Protein AF-A0A1A2L409-F1 (afdb_monomer_lite)

Secondary structure (DSSP, 8-state):
-------HHHHHHHTTSPPPHHHHHHHHHHHHHHHHTTT-HHHHHHHTTS-HHHHHHHHHHTT--TT----

Radius of gyration: 12.91 Å; chains: 1; bounding box: 27×23×34 Å

Foldseek 3Di:
DDPPDPDVVVLVVLLVDDDDPVLVVVVVLLVVLCVVVVLPLCSSCVVVVHDSVVSVVSCSNSSHDSPPPDD

Structure (mmCIF, N/CA/C/O backbone):
data_AF-A0A1A2L409-F1
#
_entry.id   AF-A0A1A2L409-F1
#
loop_
_atom_site.group_PDB
_atom_site.id
_atom_site.type_symbol
_atom_site.label_atom_id
_atom_site.label_alt_id
_atom_site.label_comp_id
_atom_site.label_asym_id
_atom_site.label_entity_id
_atom_site.label_seq_id
_atom_site.pdbx_PDB_ins_code
_atom_site.Cartn_x
_atom_site.Cartn_y
_atom_site.Cartn_z
_atom_site.occupancy
_atom_site.B_iso_or_equiv
_atom_site.auth_seq_id
_atom_site.auth_comp_id
_atom_site.auth_asym_id
_atom_site.auth_atom_id
_atom_site.pdbx_PDB_model_num
ATOM 1 N N . MET A 1 1 ? -11.930 -9.455 -21.745 1.00 39.41 1 MET A N 1
ATOM 2 C CA . MET A 1 1 ? -10.967 -10.464 -22.239 1.00 39.41 1 MET A CA 1
ATOM 3 C C . MET A 1 1 ? -9.751 -9.699 -22.747 1.00 39.41 1 MET A C 1
ATOM 5 O O . MET A 1 1 ? -9.961 -8.793 -23.528 1.00 39.41 1 MET A O 1
ATOM 9 N N . GLY A 1 2 ? -8.510 -9.889 -22.316 1.00 42.88 2 GLY A N 1
ATOM 10 C CA . GLY A 1 2 ? -7.941 -10.762 -21.300 1.00 42.88 2 GLY A CA 1
ATOM 11 C C . GLY A 1 2 ? -6.643 -10.115 -20.802 1.00 42.88 2 GLY A C 1
ATOM 12 O O . GLY A 1 2 ? -5.815 -9.682 -21.594 1.00 42.88 2 GLY A O 1
ATOM 13 N N . ALA A 1 3 ? -6.482 -10.021 -19.484 1.00 51.09 3 ALA A N 1
ATOM 14 C CA . ALA A 1 3 ? -5.236 -9.607 -18.840 1.00 51.09 3 ALA A CA 1
ATOM 15 C C . ALA A 1 3 ? -4.342 -10.840 -18.600 1.00 51.09 3 ALA A C 1
ATOM 17 O O . ALA A 1 3 ? -3.877 -11.057 -17.482 1.00 51.09 3 ALA A O 1
ATOM 18 N N . ALA A 1 4 ? -4.217 -11.704 -19.615 1.00 54.22 4 ALA A N 1
ATOM 19 C CA . ALA A 1 4 ? -3.655 -13.049 -19.472 1.00 54.22 4 ALA A CA 1
ATOM 20 C C . ALA A 1 4 ? -2.274 -13.244 -20.118 1.00 54.22 4 ALA A C 1
ATOM 22 O O . ALA A 1 4 ? -1.622 -14.222 -19.786 1.00 54.22 4 ALA A O 1
ATOM 23 N N . ASP A 1 5 ? -1.772 -12.304 -20.921 1.00 55.62 5 ASP A N 1
ATOM 24 C CA . ASP A 1 5 ? -0.468 -12.448 -21.587 1.00 55.62 5 ASP A CA 1
ATOM 25 C C . ASP A 1 5 ? 0.470 -11.293 -21.247 1.00 55.62 5 ASP A C 1
ATOM 27 O O . ASP A 1 5 ? 0.943 -10.564 -22.117 1.00 55.62 5 ASP A O 1
ATOM 31 N N . LEU A 1 6 ? 0.738 -11.092 -19.954 1.00 55.97 6 LEU A N 1
ATOM 32 C CA . LEU A 1 6 ? 1.910 -10.305 -19.585 1.00 55.97 6 LEU A CA 1
ATOM 33 C C . LEU A 1 6 ? 3.122 -11.250 -19.620 1.00 55.97 6 LEU A C 1
ATOM 35 O O . LEU A 1 6 ? 3.189 -12.141 -18.769 1.00 55.97 6 LEU A O 1
ATOM 39 N N . PRO A 1 7 ? 4.056 -11.104 -20.580 1.00 60.03 7 PRO A N 1
ATOM 40 C CA . PRO A 1 7 ? 5.166 -12.032 -20.728 1.00 60.03 7 PRO A CA 1
ATOM 41 C C . PRO A 1 7 ? 5.993 -12.068 -19.445 1.00 60.03 7 PRO A C 1
ATOM 43 O O . PRO A 1 7 ? 6.350 -11.028 -18.880 1.00 60.03 7 PRO A O 1
ATOM 46 N N . SER A 1 8 ? 6.291 -13.282 -18.987 1.00 60.69 8 SER A N 1
ATOM 47 C CA . SER A 1 8 ? 7.057 -13.591 -17.776 1.00 60.69 8 SER A CA 1
ATOM 48 C C . SER A 1 8 ? 8.365 -12.795 -17.684 1.00 60.69 8 SER A C 1
ATOM 50 O O . SER A 1 8 ? 8.796 -12.428 -16.592 1.00 60.69 8 SER A O 1
ATOM 52 N N . ASP A 1 9 ? 8.952 -12.441 -18.828 1.00 59.22 9 ASP A N 1
ATOM 53 C CA . ASP A 1 9 ? 10.147 -11.603 -18.947 1.00 59.22 9 ASP A CA 1
ATOM 54 C C . ASP A 1 9 ? 9.964 -10.169 -18.433 1.00 59.22 9 ASP A C 1
ATOM 56 O O . ASP A 1 9 ? 10.888 -9.593 -17.852 1.00 59.22 9 ASP A O 1
ATOM 60 N N . VAL A 1 10 ? 8.778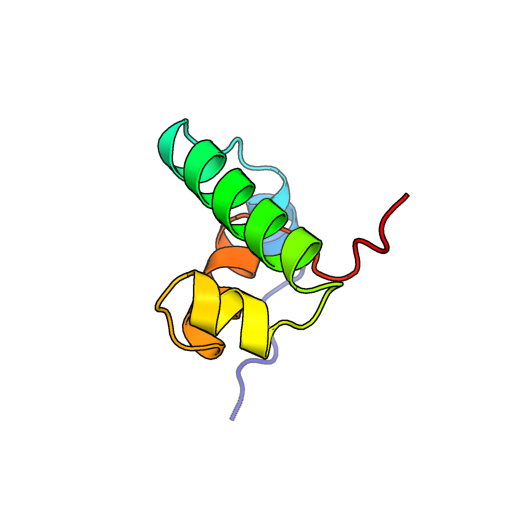 -9.579 -18.604 1.00 60.72 10 VAL A N 1
ATOM 61 C CA . VAL A 1 10 ? 8.462 -8.232 -18.097 1.00 60.72 10 VAL A CA 1
ATOM 62 C C . VAL A 1 10 ? 8.329 -8.266 -16.579 1.00 60.72 10 VAL A C 1
ATOM 64 O O . VAL A 1 10 ? 8.890 -7.407 -15.896 1.00 60.72 10 VAL A O 1
ATOM 67 N N . LEU A 1 11 ? 7.675 -9.299 -16.040 1.00 57.94 11 LEU A N 1
ATOM 68 C CA . LEU A 1 11 ? 7.579 -9.520 -14.594 1.00 57.94 11 LEU A CA 1
ATOM 69 C C . LEU A 1 11 ? 8.965 -9.784 -13.977 1.00 57.94 11 LEU A C 1
ATOM 71 O O . LEU A 1 11 ? 9.307 -9.188 -12.957 1.00 57.94 11 LEU A O 1
ATOM 75 N N . ALA A 1 12 ? 9.808 -10.585 -14.635 1.00 59.75 12 ALA A N 1
ATOM 76 C CA . ALA A 1 12 ? 11.172 -10.875 -14.191 1.00 59.75 12 ALA A CA 1
ATOM 77 C C . ALA A 1 12 ? 12.124 -9.666 -14.286 1.00 59.75 12 ALA A C 1
ATOM 79 O O . ALA A 1 12 ? 13.111 -9.590 -13.552 1.00 59.75 12 ALA A O 1
ATOM 80 N N . ARG A 1 13 ? 11.876 -8.714 -15.196 1.00 59.72 13 ARG A N 1
ATOM 81 C CA . ARG A 1 13 ? 12.624 -7.442 -15.263 1.00 59.72 13 ARG A CA 1
ATOM 82 C C . ARG A 1 13 ? 12.151 -6.451 -14.207 1.00 59.72 13 ARG A C 1
ATOM 84 O O . ARG A 1 13 ? 12.997 -5.805 -13.597 1.00 59.72 13 ARG A O 1
ATOM 91 N N . ALA A 1 14 ? 10.844 -6.371 -13.955 1.00 59.62 14 ALA A N 1
ATOM 92 C CA . ALA A 1 14 ? 10.294 -5.560 -12.871 1.00 59.62 14 ALA A CA 1
ATOM 93 C C . ALA A 1 14 ? 10.833 -6.018 -11.505 1.00 59.62 14 ALA A C 1
ATOM 95 O O . ALA A 1 14 ? 11.314 -5.191 -10.738 1.00 59.62 14 ALA A O 1
ATOM 96 N N . ALA A 1 15 ? 10.885 -7.332 -11.261 1.00 60.81 15 ALA A N 1
ATOM 97 C CA . ALA A 1 15 ? 11.460 -7.905 -10.041 1.00 60.81 15 ALA A CA 1
ATOM 98 C C . ALA A 1 15 ? 12.974 -7.645 -9.875 1.00 60.81 15 ALA A C 1
ATOM 100 O O . ALA A 1 15 ? 13.484 -7.664 -8.759 1.00 60.81 15 ALA A O 1
ATOM 101 N N . ARG A 1 16 ? 13.709 -7.399 -10.971 1.00 64.50 16 ARG A N 1
ATOM 102 C CA . ARG A 1 16 ? 15.160 -7.119 -10.958 1.00 64.50 16 ARG A CA 1
ATOM 103 C C . ARG A 1 16 ? 15.509 -5.631 -10.882 1.00 64.50 16 ARG A C 1
ATOM 105 O O . ARG A 1 16 ? 16.688 -5.292 -10.768 1.00 64.50 16 ARG A O 1
ATOM 112 N N . ARG A 1 17 ? 14.530 -4.729 -10.974 1.00 73.31 17 ARG A N 1
ATOM 113 C CA . ARG A 1 17 ? 14.775 -3.288 -10.858 1.00 73.31 17 ARG A CA 1
ATOM 114 C C . ARG A 1 17 ? 15.049 -2.936 -9.394 1.00 73.31 17 ARG A C 1
ATOM 116 O O . ARG A 1 17 ? 14.278 -3.291 -8.512 1.00 73.31 17 ARG A O 1
ATOM 123 N N . LYS A 1 18 ? 16.122 -2.179 -9.137 1.00 75.38 18 LYS A N 1
ATOM 124 C CA . LYS A 1 18 ? 16.339 -1.561 -7.821 1.00 75.38 18 LYS A CA 1
ATOM 125 C C . LYS A 1 18 ? 15.213 -0.566 -7.536 1.00 75.38 18 LYS A C 1
ATOM 127 O O . LYS A 1 18 ? 15.002 0.357 -8.322 1.00 75.38 18 LYS A O 1
ATOM 132 N N . LEU A 1 19 ? 14.533 -0.758 -6.409 1.00 79.94 19 LEU A N 1
ATOM 133 C CA . LEU A 1 19 ? 13.579 0.204 -5.867 1.00 79.94 19 LEU A CA 1
ATOM 134 C C . LEU A 1 19 ? 14.313 1.507 -5.520 1.00 79.94 19 LEU A C 1
ATOM 136 O O . LEU A 1 19 ? 15.403 1.486 -4.946 1.00 79.94 19 LEU A O 1
ATOM 140 N N . SER A 1 20 ? 13.709 2.638 -5.864 1.00 87.00 20 SER A N 1
ATOM 141 C CA . SER A 1 20 ? 14.083 3.951 -5.340 1.00 87.00 20 SER A CA 1
ATOM 142 C C . SER A 1 20 ? 13.833 4.024 -3.829 1.00 87.00 20 SER A C 1
ATOM 144 O O . SER A 1 20 ? 13.081 3.224 -3.277 1.00 87.00 20 SER A O 1
ATOM 146 N N . GLY A 1 21 ? 14.420 5.010 -3.142 1.00 89.25 21 GLY A N 1
ATOM 147 C CA . GLY A 1 21 ? 14.220 5.173 -1.694 1.00 89.25 21 GLY A CA 1
ATOM 148 C C . GLY A 1 21 ? 12.744 5.316 -1.291 1.00 89.25 21 GLY A C 1
ATOM 149 O O . GLY A 1 21 ? 12.328 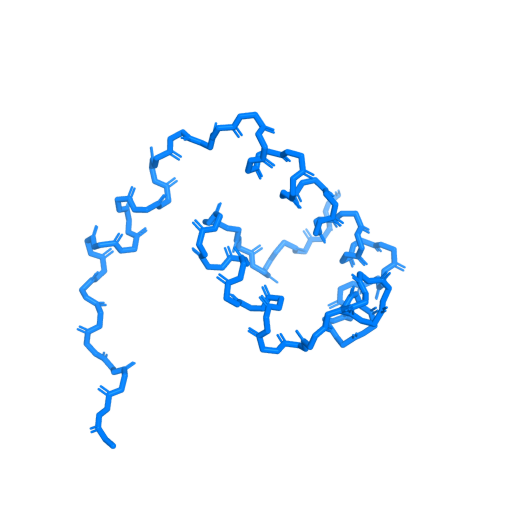4.770 -0.273 1.00 89.25 21 GLY A O 1
ATOM 150 N N . LEU A 1 22 ? 11.926 5.974 -2.122 1.00 91.38 22 LEU A N 1
ATOM 151 C CA . LEU A 1 22 ? 10.481 6.085 -1.894 1.00 91.38 22 LEU A CA 1
ATOM 152 C C . LEU A 1 22 ? 9.767 4.739 -2.060 1.00 91.38 22 LEU A C 1
ATOM 154 O O . LEU A 1 22 ? 8.950 4.369 -1.222 1.00 91.38 22 LEU A O 1
ATOM 158 N N . GLU A 1 23 ? 10.111 3.985 -3.104 1.00 90.75 23 GLU A N 1
ATOM 159 C CA . GLU A 1 23 ? 9.568 2.643 -3.337 1.00 90.75 23 GLU A CA 1
ATOM 160 C C . GLU A 1 23 ? 9.978 1.665 -2.220 1.00 90.75 23 GLU A C 1
ATOM 162 O O . GLU A 1 23 ? 9.189 0.810 -1.825 1.00 90.75 23 GLU A O 1
ATOM 167 N N . GLN A 1 24 ? 11.182 1.807 -1.656 1.00 90.31 24 GLN A N 1
ATOM 168 C CA . GLN A 1 24 ? 11.628 1.020 -0.503 1.00 90.31 24 GLN A CA 1
ATOM 169 C C . GLN A 1 24 ? 10.822 1.340 0.758 1.00 90.31 24 GLN A C 1
ATOM 171 O O . GLN A 1 24 ? 10.383 0.419 1.446 1.00 90.31 24 GLN A O 1
ATOM 176 N N . ALA A 1 25 ? 10.603 2.623 1.056 1.00 93.12 25 ALA A N 1
ATOM 177 C CA . ALA A 1 25 ? 9.781 3.034 2.192 1.00 93.12 25 ALA A CA 1
ATOM 178 C C . ALA A 1 25 ? 8.339 2.522 2.046 1.00 93.12 25 ALA A C 1
ATOM 180 O O . ALA A 1 25 ? 7.758 1.994 2.994 1.00 93.12 25 ALA A O 1
ATOM 181 N N . GLU A 1 26 ? 7.781 2.604 0.838 1.00 94.38 26 GLU A N 1
ATOM 182 C CA . GLU A 1 26 ? 6.460 2.060 0.536 1.00 94.38 26 GLU A CA 1
ATOM 183 C C . GLU A 1 26 ? 6.401 0.535 0.702 1.00 94.38 26 GLU A C 1
ATOM 185 O O . GLU A 1 26 ? 5.473 0.015 1.327 1.00 94.38 26 GLU A O 1
ATOM 190 N N . ALA A 1 27 ? 7.409 -0.186 0.207 1.00 92.81 27 ALA A N 1
ATOM 191 C CA . ALA A 1 27 ? 7.508 -1.631 0.371 1.00 92.81 27 ALA A CA 1
ATOM 192 C C . ALA A 1 27 ? 7.557 -2.041 1.850 1.00 92.81 27 ALA A C 1
ATOM 194 O O . ALA A 1 27 ? 6.863 -2.977 2.247 1.00 92.81 27 ALA A O 1
ATOM 195 N N . GLN A 1 28 ? 8.315 -1.313 2.676 1.00 93.56 28 GLN A N 1
ATOM 196 C CA . GLN A 1 28 ? 8.381 -1.555 4.118 1.00 93.56 28 GLN A CA 1
ATOM 197 C C . GLN A 1 28 ? 7.029 -1.328 4.802 1.00 93.56 28 GLN A C 1
ATOM 199 O O . GLN A 1 28 ? 6.616 -2.160 5.608 1.00 93.56 28 GLN A O 1
ATOM 204 N N . MET A 1 29 ? 6.305 -0.257 4.454 1.00 95.44 29 MET A N 1
ATOM 205 C CA . MET A 1 29 ? 4.959 -0.010 4.990 1.00 95.44 29 MET A CA 1
ATOM 206 C C . MET A 1 29 ? 3.990 -1.141 4.630 1.00 95.44 29 MET A C 1
ATOM 208 O O . MET A 1 29 ? 3.247 -1.617 5.487 1.00 95.44 29 MET A O 1
ATOM 212 N N . ILE A 1 30 ? 4.034 -1.617 3.382 1.00 93.75 30 ILE A N 1
ATOM 213 C CA . ILE A 1 30 ? 3.193 -2.726 2.917 1.00 93.75 30 ILE A CA 1
ATOM 214 C C . ILE A 1 30 ? 3.537 -4.032 3.639 1.00 93.75 30 ILE A C 1
ATOM 216 O O . ILE A 1 30 ? 2.632 -4.726 4.103 1.00 93.75 30 ILE A O 1
ATOM 220 N N . MET A 1 31 ? 4.824 -4.369 3.755 1.00 93.56 31 MET A N 1
ATOM 221 C CA . MET A 1 31 ? 5.266 -5.569 4.472 1.00 93.56 31 MET A CA 1
ATOM 222 C C . MET A 1 31 ? 4.866 -5.524 5.946 1.00 93.56 31 MET A C 1
ATOM 224 O O . MET A 1 31 ? 4.359 -6.514 6.469 1.00 93.56 31 MET A O 1
ATOM 228 N N . ARG A 1 32 ? 5.035 -4.370 6.599 1.00 94.12 32 ARG A N 1
ATOM 229 C CA . ARG A 1 32 ? 4.659 -4.181 8.000 1.00 94.12 32 ARG A CA 1
ATOM 230 C C . ARG A 1 32 ? 3.158 -4.359 8.210 1.00 94.12 32 ARG A C 1
ATOM 232 O O . ARG A 1 32 ? 2.770 -5.131 9.077 1.00 94.12 32 ARG A O 1
ATOM 239 N N . ALA A 1 33 ? 2.325 -3.732 7.380 1.00 95.00 33 ALA A N 1
ATOM 240 C CA . ALA A 1 33 ? 0.873 -3.883 7.469 1.00 95.00 33 ALA A CA 1
ATOM 241 C C . ALA A 1 33 ? 0.426 -5.336 7.233 1.00 95.00 33 ALA A C 1
ATOM 243 O O . ALA A 1 33 ? -0.474 -5.827 7.907 1.00 95.00 33 ALA A O 1
ATOM 244 N N . LEU A 1 34 ? 1.067 -6.051 6.301 1.00 92.19 34 LEU A N 1
ATOM 245 C CA . LEU A 1 34 ? 0.802 -7.474 6.077 1.00 92.19 34 LEU A CA 1
ATOM 246 C C . LEU A 1 34 ? 1.216 -8.337 7.271 1.00 92.19 34 LEU A C 1
ATOM 248 O O . LEU A 1 34 ? 0.497 -9.276 7.600 1.00 92.19 34 LEU A O 1
ATOM 252 N N . HIS A 1 35 ? 2.344 -8.026 7.909 1.00 92.19 35 HIS A N 1
ATOM 253 C CA . HIS A 1 35 ? 2.814 -8.730 9.098 1.00 92.19 35 HIS A CA 1
ATOM 254 C C . HIS A 1 35 ? 1.886 -8.496 10.299 1.00 92.19 35 HIS A C 1
ATOM 256 O O . HIS A 1 35 ? 1.427 -9.457 10.908 1.00 92.19 35 HIS A O 1
ATOM 262 N N . GLU A 1 36 ? 1.539 -7.238 10.586 1.00 92.12 36 GLU A N 1
ATOM 263 C CA . GLU A 1 36 ? 0.617 -6.860 11.669 1.00 92.12 36 GLU A CA 1
ATOM 264 C C . GLU A 1 36 ? -0.787 -7.454 11.462 1.00 92.12 36 GLU A C 1
ATOM 266 O O . GLU A 1 36 ? -1.447 -7.840 12.423 1.00 92.12 36 GLU A O 1
ATOM 271 N N . ALA A 1 37 ? -1.220 -7.605 10.207 1.00 92.62 37 ALA A N 1
ATOM 272 C CA . ALA A 1 37 ? -2.476 -8.258 9.847 1.00 92.62 37 ALA A CA 1
ATOM 273 C C . ALA A 1 37 ? -2.395 -9.800 9.800 1.00 92.62 37 ALA A C 1
ATOM 275 O O . ALA A 1 37 ? -3.338 -10.447 9.335 1.00 92.62 37 ALA A O 1
ATOM 276 N N . GLY A 1 38 ? -1.266 -10.416 10.175 1.00 89.75 38 GLY A N 1
ATOM 277 C CA . GLY A 1 38 ? -1.085 -11.873 10.120 1.00 89.75 38 GLY A CA 1
ATOM 278 C C . GLY A 1 38 ? -1.261 -12.461 8.712 1.00 89.75 38 GLY A C 1
ATOM 279 O O . GLY A 1 38 ? -1.770 -13.565 8.543 1.00 89.75 38 GLY A O 1
ATOM 280 N N . GLY A 1 39 ? -0.919 -11.695 7.675 1.00 85.56 39 GLY A N 1
ATOM 281 C CA . GLY A 1 39 ? -1.113 -12.059 6.271 1.00 85.56 39 GLY A CA 1
ATOM 282 C C . GLY A 1 39 ? -2.508 -11.753 5.710 1.00 85.56 39 GLY A C 1
ATOM 283 O O . GLY A 1 39 ? -2.732 -11.956 4.507 1.00 85.56 39 GLY A O 1
ATOM 284 N N . ASN A 1 40 ? -3.438 -11.223 6.515 1.00 91.50 40 ASN A N 1
ATOM 285 C CA . ASN A 1 40 ? -4.755 -10.804 6.045 1.00 91.50 40 ASN A CA 1
ATOM 286 C C . ASN A 1 40 ? -4.649 -9.551 5.162 1.00 91.50 40 ASN A C 1
ATOM 288 O O . ASN A 1 40 ? -4.515 -8.418 5.616 1.00 91.50 40 ASN A O 1
ATOM 292 N N . LYS A 1 41 ? -4.761 -9.770 3.852 1.00 89.06 41 LYS A N 1
ATOM 293 C CA . LYS A 1 41 ? -4.581 -8.737 2.823 1.00 89.06 41 LYS A CA 1
ATOM 294 C C . LYS A 1 41 ? -5.680 -7.675 2.832 1.00 89.06 41 LYS A C 1
ATOM 296 O O . LYS A 1 41 ? -5.442 -6.580 2.339 1.00 89.06 41 LYS A O 1
ATOM 301 N N . GLN A 1 42 ? -6.878 -8.006 3.318 1.00 95.06 42 GLN A N 1
ATOM 302 C CA . GLN A 1 42 ? -7.953 -7.022 3.453 1.00 95.06 42 GLN A CA 1
ATOM 303 C C . GLN A 1 42 ? -7.639 -6.090 4.621 1.00 95.06 42 GLN A C 1
ATOM 305 O O . GLN A 1 42 ? -7.535 -4.889 4.419 1.00 95.06 42 GLN A O 1
ATOM 310 N N . GLN A 1 43 ? -7.342 -6.662 5.788 1.00 95.81 43 GLN A N 1
ATOM 311 C CA . GLN A 1 43 ? -6.984 -5.890 6.975 1.00 95.81 43 GLN A CA 1
ATOM 312 C C . GLN A 1 43 ? -5.728 -5.036 6.757 1.00 95.81 43 GLN A C 1
ATOM 314 O O . GLN A 1 43 ? -5.731 -3.866 7.105 1.00 95.81 43 GLN A O 1
ATOM 319 N N . ALA A 1 44 ? -4.696 -5.561 6.090 1.00 95.69 44 ALA A N 1
ATOM 320 C CA . ALA A 1 44 ? -3.51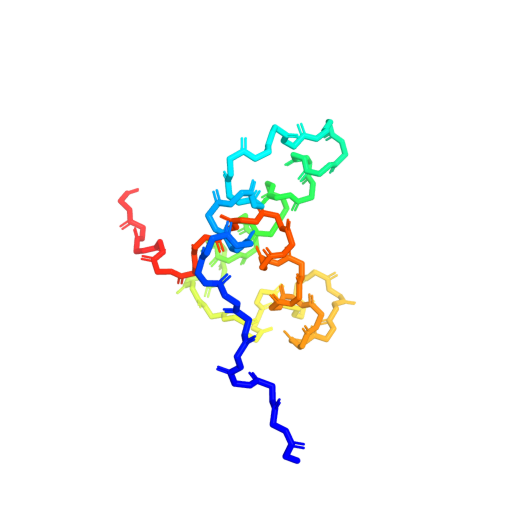7 -4.773 5.727 1.00 95.69 44 ALA A CA 1
ATOM 321 C C . ALA A 1 44 ? -3.854 -3.582 4.809 1.00 95.69 44 ALA A C 1
ATOM 323 O O . ALA A 1 44 ? -3.274 -2.509 4.948 1.00 95.69 44 ALA A O 1
ATOM 324 N N . ALA A 1 45 ? -4.782 -3.758 3.862 1.00 96.25 45 ALA A N 1
ATOM 325 C CA . ALA A 1 45 ? -5.229 -2.672 2.993 1.00 96.25 45 ALA A CA 1
ATOM 326 C C . ALA A 1 45 ? -6.005 -1.607 3.786 1.00 96.25 45 ALA A C 1
ATOM 328 O O . ALA A 1 45 ? -5.764 -0.415 3.592 1.00 96.25 45 ALA A O 1
ATOM 329 N N . ASP A 1 46 ? -6.856 -2.043 4.717 1.00 97.44 46 ASP A N 1
ATOM 330 C CA . ASP A 1 46 ? -7.617 -1.166 5.607 1.00 97.44 46 ASP A CA 1
ATOM 331 C C . ASP A 1 46 ? -6.679 -0.369 6.534 1.00 97.44 46 ASP A C 1
ATOM 333 O O . ASP A 1 46 ? -6.818 0.848 6.639 1.00 97.44 46 ASP A O 1
ATOM 337 N N . THR A 1 47 ? -5.652 -1.008 7.110 1.00 96.75 47 THR A N 1
ATOM 338 C CA . THR A 1 47 ? -4.603 -0.348 7.914 1.00 96.75 47 THR A CA 1
ATOM 339 C C . THR A 1 47 ? -3.839 0.713 7.121 1.00 96.75 47 THR A C 1
ATOM 341 O O . THR A 1 47 ? -3.492 1.762 7.656 1.0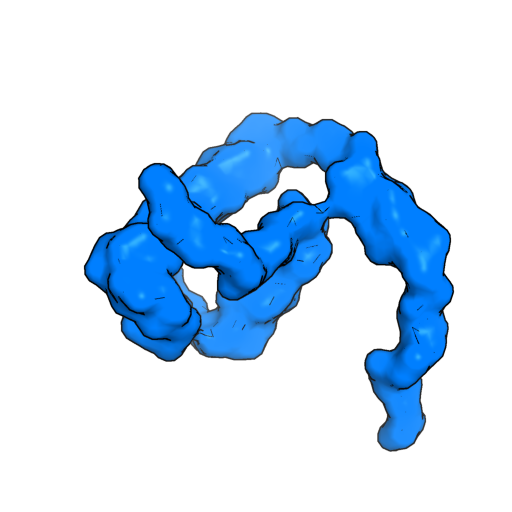0 96.75 47 THR A O 1
ATOM 344 N N . LEU A 1 48 ? -3.585 0.464 5.834 1.00 96.00 48 LEU A N 1
ATOM 345 C CA . LEU A 1 48 ? -2.910 1.409 4.941 1.00 96.00 48 LEU A CA 1
ATOM 346 C C . LEU A 1 48 ? -3.850 2.486 4.367 1.00 96.00 48 LEU A C 1
ATOM 348 O O . LEU A 1 48 ? -3.383 3.368 3.647 1.00 96.00 48 LEU A O 1
ATOM 352 N N . GLY A 1 49 ? -5.159 2.415 4.633 1.00 97.62 49 GLY A N 1
ATOM 353 C CA . GLY A 1 49 ? -6.148 3.356 4.102 1.00 97.62 49 GLY A CA 1
ATOM 354 C C . GLY A 1 49 ? -6.332 3.270 2.583 1.00 97.62 49 GLY A C 1
ATOM 355 O O . GLY A 1 49 ? -6.655 4.268 1.936 1.00 97.62 49 GLY A O 1
ATOM 356 N N . ILE A 1 50 ? -6.100 2.098 1.984 1.00 97.19 50 ILE A N 1
ATOM 357 C CA . ILE A 1 50 ? -6.194 1.889 0.534 1.00 97.19 50 ILE A CA 1
ATOM 358 C C . ILE A 1 50 ? -7.153 0.755 0.191 1.00 97.19 50 ILE A C 1
ATOM 360 O O . ILE A 1 50 ? -7.315 -0.212 0.925 1.00 97.19 50 ILE A O 1
ATOM 364 N N . ALA A 1 51 ? -7.733 0.810 -1.008 1.00 97.06 51 ALA A N 1
ATOM 365 C CA . ALA A 1 51 ? -8.480 -0.325 -1.531 1.00 97.06 51 ALA A CA 1
ATOM 366 C C . ALA A 1 51 ? -7.577 -1.564 -1.686 1.00 97.06 51 ALA A C 1
ATOM 368 O O . ALA A 1 51 ? -6.427 -1.468 -2.130 1.00 97.06 51 ALA A O 1
ATOM 369 N N . ARG A 1 52 ? -8.135 -2.757 -1.452 1.00 95.25 52 ARG A N 1
ATOM 370 C CA . ARG A 1 52 ? -7.438 -4.042 -1.644 1.00 95.25 52 ARG A CA 1
ATOM 371 C C . ARG A 1 52 ? -6.845 -4.205 -3.052 1.00 95.25 52 ARG A C 1
ATOM 373 O O . ARG A 1 52 ? -5.754 -4.747 -3.212 1.00 95.25 52 ARG A O 1
ATOM 380 N N . SER A 1 53 ? -7.525 -3.707 -4.086 1.00 95.31 53 SER A N 1
ATOM 381 C CA . SER A 1 53 ? -7.015 -3.700 -5.467 1.00 95.31 53 SER A CA 1
ATOM 382 C C . SER A 1 53 ? -5.760 -2.831 -5.627 1.00 95.31 53 SER A C 1
ATOM 384 O O . SER A 1 53 ? -4.839 -3.196 -6.359 1.00 95.31 53 SER A O 1
ATOM 386 N N . THR A 1 54 ? -5.687 -1.710 -4.904 1.00 96.00 54 THR A N 1
ATOM 387 C CA . THR A 1 54 ? -4.513 -0.832 -4.865 1.00 96.00 54 THR A CA 1
ATOM 388 C C . THR A 1 54 ? -3.344 -1.505 -4.153 1.00 96.00 54 THR A C 1
ATOM 390 O O . THR A 1 54 ? -2.231 -1.433 -4.672 1.00 96.00 54 THR A O 1
ATOM 393 N N . LEU A 1 55 ? -3.585 -2.224 -3.050 1.00 94.25 55 LEU A N 1
ATOM 394 C CA . LEU A 1 55 ? -2.553 -3.029 -2.385 1.00 94.25 55 LEU A CA 1
ATOM 395 C C . LEU A 1 55 ? -1.920 -4.028 -3.366 1.00 94.25 55 LEU A C 1
ATOM 397 O O . LEU A 1 55 ? -0.705 -4.034 -3.539 1.00 94.25 55 LEU A O 1
ATOM 401 N N . TYR A 1 56 ? -2.732 -4.818 -4.078 1.00 92.19 56 TYR A N 1
ATOM 402 C CA . TYR A 1 56 ? -2.219 -5.777 -5.065 1.00 92.19 56 TYR A CA 1
ATOM 403 C C . TYR A 1 56 ? -1.436 -5.117 -6.203 1.00 92.19 56 TYR A C 1
ATOM 405 O O . TYR A 1 56 ? -0.424 -5.662 -6.646 1.00 92.19 56 TYR A O 1
ATOM 413 N N . ARG A 1 57 ? -1.890 -3.955 -6.688 1.00 92.19 57 ARG A N 1
ATOM 414 C CA . ARG A 1 57 ? -1.183 -3.209 -7.735 1.00 92.19 57 ARG A CA 1
ATOM 415 C C . ARG A 1 57 ? 0.185 -2.733 -7.246 1.00 92.19 57 ARG A C 1
ATOM 417 O O . ARG A 1 57 ? 1.162 -2.916 -7.963 1.00 92.19 57 ARG A O 1
ATOM 424 N N . LYS A 1 58 ? 0.255 -2.172 -6.033 1.00 92.06 58 LYS A N 1
ATOM 425 C CA . LYS A 1 58 ? 1.504 -1.705 -5.411 1.00 92.06 58 LYS A CA 1
ATOM 426 C C . LYS A 1 58 ? 2.473 -2.857 -5.178 1.00 92.06 58 LYS A C 1
ATOM 428 O O . LYS A 1 58 ? 3.610 -2.786 -5.614 1.00 92.06 58 LYS A O 1
ATOM 433 N N . VAL A 1 59 ? 1.994 -3.959 -4.611 1.00 90.31 59 VAL A N 1
ATOM 434 C CA . VAL A 1 59 ? 2.770 -5.193 -4.430 1.00 90.31 59 VAL A CA 1
ATOM 435 C C . VAL A 1 59 ? 3.403 -5.654 -5.744 1.00 90.31 59 VAL A C 1
ATOM 437 O O . VAL A 1 59 ? 4.608 -5.875 -5.796 1.00 90.31 59 VAL A O 1
ATOM 440 N N . ARG A 1 60 ? 2.611 -5.760 -6.821 1.00 87.94 60 ARG A N 1
ATOM 441 C CA . ARG A 1 60 ? 3.121 -6.181 -8.136 1.00 87.94 60 ARG A CA 1
ATOM 442 C C . ARG A 1 60 ? 4.133 -5.187 -8.707 1.00 87.94 60 ARG A C 1
ATOM 444 O O . ARG A 1 60 ? 5.133 -5.616 -9.268 1.00 87.94 60 ARG A O 1
ATOM 451 N N . ALA A 1 61 ? 3.875 -3.887 -8.565 1.00 88.12 61 ALA A N 1
ATOM 452 C CA . ALA A 1 61 ? 4.766 -2.833 -9.048 1.00 88.12 61 ALA A CA 1
ATOM 453 C C . ALA A 1 61 ? 6.113 -2.820 -8.309 1.00 88.12 61 ALA A C 1
ATOM 455 O O . ALA A 1 61 ? 7.148 -2.612 -8.932 1.00 88.12 61 ALA A O 1
ATOM 456 N N . LEU A 1 62 ? 6.092 -3.102 -7.006 1.00 88.12 62 LEU A N 1
ATOM 457 C CA . LEU A 1 62 ? 7.269 -3.163 -6.138 1.00 88.12 62 LEU A CA 1
ATOM 458 C C . LEU A 1 62 ? 7.991 -4.521 -6.195 1.00 88.12 62 LEU A C 1
ATOM 460 O O . LEU A 1 62 ? 8.990 -4.707 -5.507 1.00 88.12 62 LEU A O 1
ATOM 464 N N . GLY A 1 63 ? 7.487 -5.485 -6.976 1.00 84.50 63 GLY A N 1
ATOM 465 C CA . GLY A 1 63 ? 8.057 -6.833 -7.052 1.00 84.50 63 GLY A CA 1
ATOM 466 C C . GLY A 1 63 ? 7.929 -7.636 -5.753 1.00 84.50 63 GLY A C 1
ATOM 467 O O . GLY A 1 63 ? 8.694 -8.571 -5.535 1.00 84.50 63 GLY A O 1
ATOM 468 N N . LEU A 1 64 ? 6.980 -7.276 -4.884 1.00 83.94 64 LEU A N 1
ATOM 469 C CA . LEU A 1 64 ? 6.732 -7.972 -3.626 1.00 83.94 64 LEU A CA 1
ATOM 470 C C . LEU A 1 64 ? 5.982 -9.277 -3.892 1.00 83.94 64 LEU A C 1
ATOM 472 O O . LEU A 1 64 ? 4.929 -9.282 -4.533 1.00 83.94 64 LEU A O 1
ATOM 476 N N . ASP A 1 65 ? 6.492 -10.385 -3.361 1.00 78.25 65 ASP A N 1
ATOM 477 C CA . ASP A 1 65 ? 5.781 -11.657 -3.400 1.00 78.25 65 ASP A CA 1
ATOM 478 C C . ASP A 1 65 ? 4.884 -11.791 -2.157 1.00 78.25 65 ASP A C 1
ATOM 480 O O . ASP A 1 65 ? 5.317 -11.652 -1.016 1.00 78.25 65 ASP A O 1
ATOM 484 N N . LEU A 1 66 ? 3.588 -12.022 -2.373 1.00 71.25 66 LEU A N 1
ATOM 485 C CA . LEU A 1 66 ? 2.596 -12.141 -1.295 1.00 71.25 66 LEU A CA 1
ATOM 486 C C . LEU A 1 66 ? 2.508 -13.549 -0.692 1.00 71.25 66 LEU A C 1
ATOM 488 O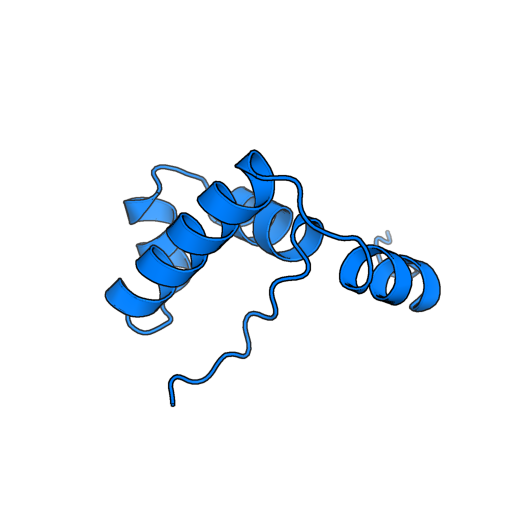 O . LEU A 1 66 ? 1.602 -13.784 0.117 1.00 71.25 66 LEU A O 1
ATOM 492 N N . ARG A 1 67 ? 3.403 -14.464 -1.095 1.00 67.88 67 ARG A N 1
ATOM 493 C CA . ARG A 1 67 ? 3.615 -15.784 -0.487 1.00 67.88 67 ARG A CA 1
ATOM 494 C C . ARG A 1 67 ? 4.694 -15.757 0.591 1.00 67.88 67 ARG A C 1
ATOM 496 O O . ARG A 1 67 ? 5.174 -16.822 0.970 1.00 67.88 67 ARG A O 1
ATOM 503 N N . VAL A 1 68 ? 5.080 -14.582 1.094 1.00 53.47 68 VAL A N 1
ATOM 504 C CA . VAL A 1 68 ? 5.941 -14.497 2.278 1.00 53.47 68 VAL A CA 1
ATOM 50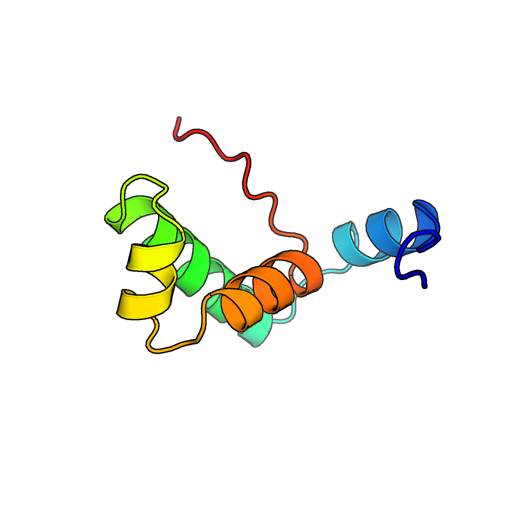5 C C . VAL A 1 68 ? 5.131 -14.968 3.485 1.00 53.47 68 VAL A C 1
ATOM 507 O O . VAL A 1 68 ? 4.456 -14.210 4.176 1.00 53.47 68 VAL A O 1
ATOM 510 N N . ASN A 1 69 ? 5.161 -16.286 3.646 1.00 43.81 69 ASN A N 1
ATOM 511 C CA . ASN A 1 69 ? 4.996 -17.002 4.887 1.00 43.81 69 ASN A CA 1
ATOM 512 C C . ASN A 1 69 ? 6.083 -16.466 5.824 1.00 43.81 69 ASN A C 1
ATOM 514 O O . ASN A 1 69 ? 7.263 -16.497 5.471 1.00 43.81 69 ASN A O 1
ATOM 518 N N . ALA A 1 70 ? 5.670 -15.892 6.951 1.00 42.19 70 ALA A N 1
ATOM 519 C CA . ALA A 1 70 ? 6.579 -15.400 7.971 1.00 42.19 70 ALA A CA 1
ATOM 520 C C . ALA A 1 70 ? 7.528 -16.533 8.404 1.00 42.19 70 ALA A C 1
ATOM 522 O O . ALA A 1 70 ? 7.063 -17.609 8.784 1.00 42.19 70 ALA A O 1
ATOM 523 N N . TYR A 1 71 ? 8.831 -16.279 8.301 1.00 39.12 71 TYR A N 1
ATOM 524 C CA . TYR A 1 71 ? 9.858 -16.928 9.110 1.00 39.12 71 TYR A CA 1
ATOM 525 C C . TYR A 1 71 ? 10.270 -15.937 10.192 1.00 39.12 71 TYR A C 1
ATOM 527 O O . TYR A 1 71 ? 10.381 -14.735 9.846 1.00 39.12 71 TYR A O 1
#

Sequence (71 aa):
MGAADLPSDVLARAARRKLSGLEQAEAQMIMRALHEAGGNKQQAADTLGIARSTLYRKVRALGLDLRVNAY

pLDDT: mean 80.16, std 17.85, range [39.12, 97.62]